Protein AF-A0A1Q7YYZ9-F1 (afdb_monomer_lite)

Radius of gyration: 21.92 Å; chains: 1; bounding box: 47×45×44 Å

Secondary structure (DSSP, 8-state):
----GGGGS-HHHHHHHHHHHHHHHHHHHTTS---------EE--S---S-----TT------------EE-

Structure (mmCIF, N/CA/C/O backbone):
data_AF-A0A1Q7YYZ9-F1
#
_entry.id   AF-A0A1Q7YYZ9-F1
#
loop_
_atom_site.group_PDB
_atom_site.id
_atom_site.type_symbol
_atom_site.label_atom_id
_atom_site.label_alt_id
_atom_site.label_comp_id
_atom_site.label_asym_id
_atom_site.label_entity_id
_atom_site.label_seq_id
_atom_site.pdbx_PDB_ins_code
_atom_site.Cartn_x
_atom_site.Cartn_y
_atom_site.Cartn_z
_atom_site.occupancy
_atom_site.B_iso_or_equiv
_atom_site.auth_seq_id
_atom_site.auth_comp_id
_atom_site.auth_asym_id
_atom_site.auth_atom_id
_atom_site.pdbx_PDB_model_num
ATOM 1 N N . MET A 1 1 ? 20.571 -0.851 -0.054 1.00 45.88 1 MET A N 1
ATOM 2 C CA . MET A 1 1 ? 20.450 0.567 0.371 1.00 45.88 1 MET A CA 1
ATOM 3 C C . MET A 1 1 ? 18.969 0.951 0.379 1.00 45.88 1 MET A C 1
ATOM 5 O O . MET A 1 1 ? 18.322 0.783 -0.649 1.00 45.88 1 MET A O 1
ATOM 9 N N . ARG A 1 2 ? 18.394 1.398 1.507 1.00 47.78 2 ARG A N 1
ATOM 10 C CA . ARG A 1 2 ? 16.966 1.771 1.583 1.00 47.78 2 ARG A CA 1
ATOM 11 C C . ARG A 1 2 ? 16.751 3.125 0.901 1.00 47.78 2 ARG A C 1
ATOM 13 O O . ARG A 1 2 ? 17.107 4.156 1.464 1.00 47.78 2 ARG A O 1
ATOM 20 N N . LYS A 1 3 ? 16.161 3.135 -0.295 1.00 57.03 3 LYS A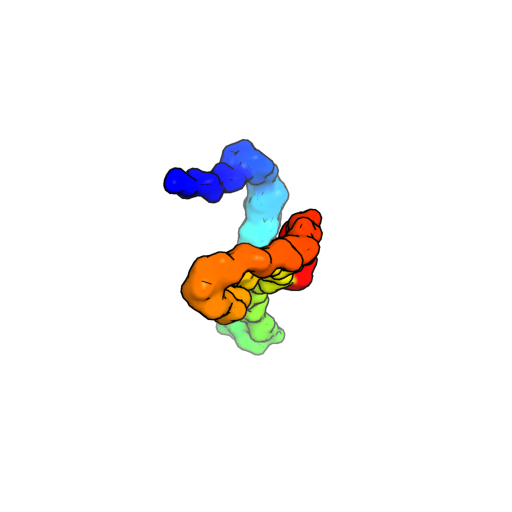 N 1
ATOM 21 C CA . LY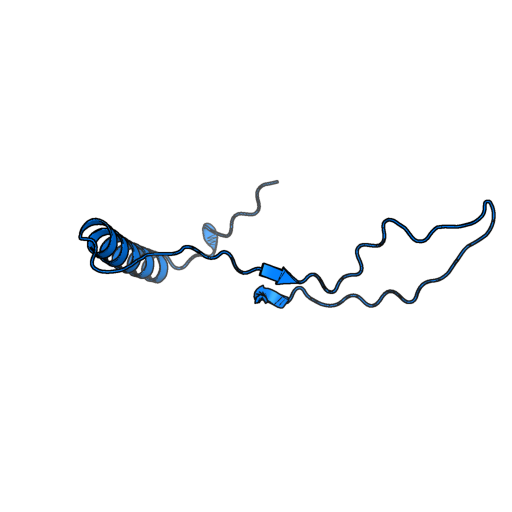S A 1 3 ? 15.717 4.373 -0.949 1.00 57.03 3 LYS A CA 1
ATOM 22 C C . LYS A 1 3 ? 14.431 4.835 -0.261 1.00 57.03 3 LYS A C 1
ATOM 24 O O . LYS A 1 3 ? 13.427 4.135 -0.290 1.00 57.03 3 LYS A O 1
ATOM 29 N N . SER A 1 4 ? 14.482 5.971 0.429 1.00 67.12 4 SER A N 1
ATOM 30 C CA . SER A 1 4 ? 13.347 6.529 1.168 1.00 67.12 4 SER A CA 1
ATOM 31 C C . SER A 1 4 ? 13.018 7.912 0.626 1.00 67.12 4 SER A C 1
ATOM 33 O O . SER A 1 4 ? 13.852 8.813 0.684 1.00 67.12 4 SER A O 1
ATOM 35 N N . LEU A 1 5 ? 11.783 8.100 0.162 1.00 72.88 5 LEU A N 1
ATOM 36 C CA . LEU A 1 5 ? 11.281 9.390 -0.323 1.00 72.88 5 LEU A CA 1
ATOM 37 C C . LEU A 1 5 ? 10.839 10.328 0.813 1.00 72.88 5 LEU A C 1
ATOM 39 O O . LEU A 1 5 ? 10.309 11.400 0.549 1.00 72.88 5 LEU A O 1
ATOM 43 N N . LYS A 1 6 ? 11.079 9.970 2.085 1.00 73.44 6 LYS A N 1
ATOM 44 C CA . LYS A 1 6 ? 10.696 10.795 3.249 1.00 73.44 6 LYS A CA 1
ATOM 45 C C . LYS A 1 6 ? 11.197 12.241 3.163 1.00 73.44 6 LYS A C 1
ATOM 47 O O . LYS A 1 6 ? 10.498 13.129 3.620 1.00 73.44 6 LYS A O 1
ATOM 52 N N . ARG A 1 7 ? 12.378 12.471 2.575 1.00 75.31 7 ARG A N 1
ATOM 53 C CA . ARG A 1 7 ? 12.962 13.815 2.419 1.00 75.31 7 ARG A CA 1
ATOM 54 C C . ARG A 1 7 ? 12.259 14.666 1.352 1.00 75.31 7 ARG A C 1
ATOM 56 O O . ARG A 1 7 ? 12.350 15.880 1.407 1.00 75.31 7 ARG A O 1
ATOM 63 N N . LEU A 1 8 ? 11.597 14.033 0.383 1.00 78.50 8 LEU A N 1
ATOM 64 C CA . LEU A 1 8 ? 10.894 14.697 -0.723 1.00 78.50 8 LEU A CA 1
ATOM 65 C C . LEU A 1 8 ? 9.388 14.834 -0.464 1.00 78.50 8 LEU A C 1
ATOM 67 O O . LEU A 1 8 ? 8.649 15.305 -1.319 1.00 78.50 8 LEU A O 1
ATOM 71 N N . ARG A 1 9 ? 8.919 14.366 0.693 1.00 82.69 9 ARG A N 1
ATOM 72 C CA . ARG A 1 9 ? 7.510 14.384 1.058 1.00 82.69 9 ARG A CA 1
ATOM 73 C C . ARG A 1 9 ? 7.124 15.775 1.540 1.00 82.69 9 ARG A C 1
ATOM 75 O O . ARG A 1 9 ? 7.739 16.279 2.474 1.00 82.69 9 ARG A O 1
ATOM 82 N N . ASP A 1 10 ? 6.052 16.314 0.976 1.00 86.56 10 ASP A N 1
ATOM 83 C CA . ASP A 1 10 ? 5.375 17.477 1.539 1.00 86.56 10 ASP A CA 1
ATOM 84 C C . ASP A 1 10 ? 4.757 17.104 2.909 1.00 86.56 10 ASP A C 1
ATOM 86 O O . ASP A 1 10 ? 3.889 16.218 2.979 1.00 86.56 10 ASP A O 1
ATOM 90 N N . PRO A 1 11 ? 5.222 17.718 4.013 1.00 86.62 11 PRO A N 1
ATOM 91 C CA . PRO A 1 11 ? 4.751 17.399 5.353 1.00 86.62 11 PRO A CA 1
ATOM 92 C C . PRO A 1 11 ? 3.280 17.770 5.575 1.00 86.62 11 PRO A C 1
ATOM 94 O O . PRO A 1 11 ? 2.590 17.054 6.305 1.00 86.62 11 PRO A O 1
ATOM 97 N N . GLU A 1 12 ? 2.780 18.835 4.945 1.00 88.75 12 GLU A N 1
ATOM 98 C CA . GLU A 1 12 ? 1.406 19.301 5.136 1.00 88.75 12 GLU A CA 1
ATOM 99 C C . GLU A 1 12 ? 0.419 18.382 4.414 1.00 88.75 12 GLU A C 1
ATOM 101 O O . GLU A 1 12 ? -0.534 17.880 5.025 1.00 88.75 12 GLU A O 1
ATOM 106 N N . ALA A 1 13 ? 0.700 18.073 3.145 1.00 86.38 13 ALA A N 1
ATOM 107 C CA . ALA A 1 13 ? -0.085 17.116 2.371 1.00 86.38 13 ALA A CA 1
ATOM 108 C C . ALA A 1 13 ? -0.124 15.742 3.059 1.00 86.38 13 ALA A C 1
ATOM 110 O O . ALA A 1 13 ? -1.187 15.129 3.184 1.00 86.38 13 ALA A O 1
ATOM 111 N N . PHE A 1 14 ? 1.009 15.278 3.595 1.00 87.25 14 PHE A N 1
ATOM 112 C CA . PHE A 1 14 ? 1.062 14.009 4.317 1.00 87.25 14 PHE A CA 1
ATOM 113 C C . PHE A 1 14 ? 0.248 14.025 5.616 1.00 87.25 14 PHE A C 1
ATOM 115 O O . PHE A 1 14 ? -0.486 13.074 5.890 1.00 87.25 14 PHE A O 1
ATOM 122 N N . ALA A 1 15 ? 0.341 15.094 6.412 1.00 89.56 15 ALA A N 1
ATOM 123 C CA . ALA A 1 15 ? -0.446 15.235 7.635 1.00 89.56 15 ALA A CA 1
ATOM 124 C C . ALA A 1 15 ? -1.955 15.304 7.341 1.00 89.56 15 ALA A C 1
ATOM 126 O O . ALA A 1 15 ? -2.764 14.748 8.088 1.00 89.56 15 ALA A O 1
ATOM 127 N N . LYS A 1 16 ? -2.350 15.947 6.236 1.00 91.56 16 LYS A N 1
ATOM 128 C CA . LYS A 1 16 ? -3.738 15.969 5.759 1.00 91.56 16 LYS A CA 1
ATOM 129 C C . LYS A 1 16 ? -4.231 14.567 5.396 1.00 91.56 16 LYS A C 1
ATOM 131 O O . LYS A 1 16 ? -5.261 14.152 5.923 1.00 91.56 16 LYS A O 1
ATOM 136 N N . CYS A 1 17 ? -3.484 13.823 4.577 1.00 88.12 17 CYS A N 1
ATOM 137 C CA . CYS A 1 17 ? -3.842 12.450 4.212 1.00 88.12 17 CYS A CA 1
ATOM 138 C C . CYS A 1 17 ? -3.920 11.533 5.438 1.00 88.12 17 CYS A C 1
ATOM 140 O O . CYS A 1 17 ? -4.850 10.741 5.547 1.00 88.12 17 CYS A O 1
ATOM 142 N N . LYS A 1 18 ? -2.998 11.682 6.399 1.00 90.62 18 LYS A N 1
ATOM 143 C CA . LYS A 1 18 ? -3.016 10.897 7.639 1.00 90.62 18 LYS A CA 1
ATOM 144 C C . LYS A 1 18 ? -4.291 11.135 8.457 1.00 90.62 18 LYS A C 1
ATOM 146 O O . LYS A 1 18 ? -4.915 10.174 8.887 1.00 90.62 18 LYS A O 1
ATOM 151 N N . ARG A 1 19 ? -4.710 12.395 8.625 1.00 92.44 19 ARG A N 1
ATOM 152 C CA . ARG A 1 19 ? -5.962 12.729 9.331 1.00 92.44 19 ARG A CA 1
ATOM 153 C C . ARG A 1 19 ? -7.197 12.169 8.623 1.00 92.44 19 ARG A C 1
ATOM 155 O O . ARG A 1 19 ? -8.108 11.686 9.286 1.00 92.44 19 ARG A O 1
ATOM 162 N N . ALA A 1 20 ? -7.224 12.225 7.291 1.00 90.69 20 ALA A N 1
ATOM 163 C CA . ALA A 1 20 ? -8.309 11.639 6.507 1.00 90.69 20 ALA A CA 1
ATOM 164 C C . ALA A 1 20 ? -8.368 10.111 6.678 1.00 90.69 20 ALA A C 1
ATOM 166 O O . ALA A 1 20 ? -9.446 9.565 6.890 1.00 90.69 20 ALA A O 1
ATOM 167 N N . LEU A 1 21 ? -7.212 9.439 6.672 1.00 91.56 21 LEU A N 1
ATOM 168 C CA . LEU A 1 21 ? -7.119 7.999 6.907 1.00 91.56 21 LEU A CA 1
ATOM 169 C C . LEU A 1 21 ? -7.623 7.606 8.304 1.00 91.56 21 LEU A C 1
ATOM 171 O O . LEU A 1 21 ? -8.415 6.680 8.425 1.00 91.56 21 LEU A O 1
ATOM 175 N N . GLU A 1 22 ? -7.222 8.336 9.348 1.00 92.56 22 GLU A N 1
ATOM 176 C CA . GLU A 1 22 ? -7.696 8.097 10.721 1.00 92.56 22 GLU A CA 1
ATOM 177 C C . GLU A 1 22 ? -9.223 8.255 10.835 1.00 92.56 22 GLU A C 1
ATOM 179 O O . GLU A 1 22 ? -9.875 7.530 11.585 1.00 92.56 22 GLU A O 1
ATOM 184 N N . ALA A 1 23 ? -9.819 9.182 10.080 1.00 92.25 23 ALA A N 1
ATOM 185 C CA . ALA A 1 23 ? -11.270 9.335 10.028 1.00 92.25 23 ALA A CA 1
ATOM 186 C C . ALA A 1 23 ? -11.965 8.166 9.307 1.00 92.25 23 ALA A C 1
ATOM 188 O O . ALA A 1 23 ? -13.076 7.802 9.689 1.00 92.25 23 ALA A O 1
ATOM 189 N N . LEU A 1 24 ? -11.338 7.582 8.282 1.00 90.19 24 LEU A N 1
ATOM 190 C CA . LEU A 1 24 ? -11.850 6.393 7.592 1.00 90.19 24 LEU A CA 1
ATOM 191 C C . LEU A 1 24 ? -11.745 5.145 8.477 1.00 90.19 24 LEU A C 1
ATOM 193 O O . LEU A 1 24 ? -12.732 4.436 8.625 1.00 90.19 24 LEU A O 1
ATOM 197 N N . GLN A 1 25 ? -10.613 4.942 9.155 1.00 90.94 25 GLN A N 1
ATOM 198 C CA . GLN A 1 25 ? -10.427 3.841 10.112 1.00 90.94 25 GLN A CA 1
ATOM 199 C C . GLN A 1 25 ? -11.468 3.889 11.236 1.00 90.94 25 GLN A C 1
ATOM 201 O O . GLN A 1 25 ? -12.115 2.895 11.527 1.00 90.94 25 GLN A O 1
ATOM 206 N N . LYS A 1 26 ? -11.749 5.075 11.793 1.00 92.69 26 LYS A N 1
ATOM 207 C CA . LYS A 1 26 ? -12.817 5.224 12.799 1.00 92.69 26 LYS A CA 1
ATOM 208 C C . LYS A 1 26 ? -14.212 4.874 12.278 1.00 92.69 26 LYS A C 1
ATOM 210 O O . LYS A 1 26 ? -15.080 4.535 13.077 1.00 92.69 26 LYS A O 1
ATOM 215 N N . GLN A 1 27 ? -14.470 5.046 10.983 1.00 90.31 27 GLN A N 1
ATOM 216 C CA . GLN A 1 27 ? -15.751 4.677 10.376 1.00 90.31 27 GLN A CA 1
ATOM 217 C C . GLN A 1 27 ? -15.833 3.170 10.129 1.00 90.31 27 GLN A C 1
ATOM 219 O O . GLN A 1 27 ? -16.898 2.594 10.340 1.00 90.31 27 GLN A O 1
ATOM 224 N N . GLU A 1 28 ? -14.718 2.543 9.757 1.00 91.81 28 GLU A N 1
ATOM 225 C CA . GLU A 1 28 ? -14.586 1.086 9.688 1.00 91.81 28 GLU A CA 1
ATOM 226 C C . GLU A 1 28 ? -14.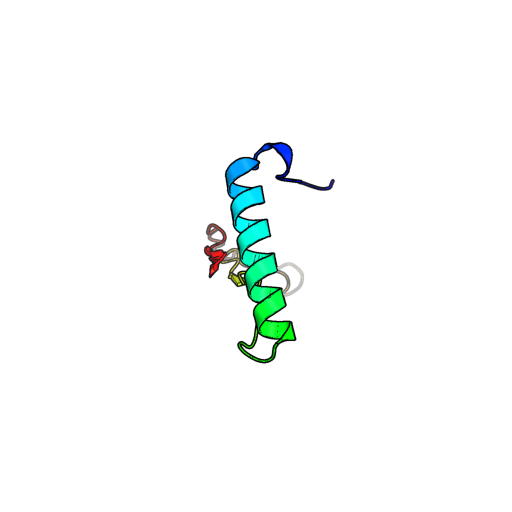771 0.437 11.064 1.00 91.81 28 GLU A C 1
ATOM 228 O O . GLU A 1 28 ? -15.597 -0.459 11.199 1.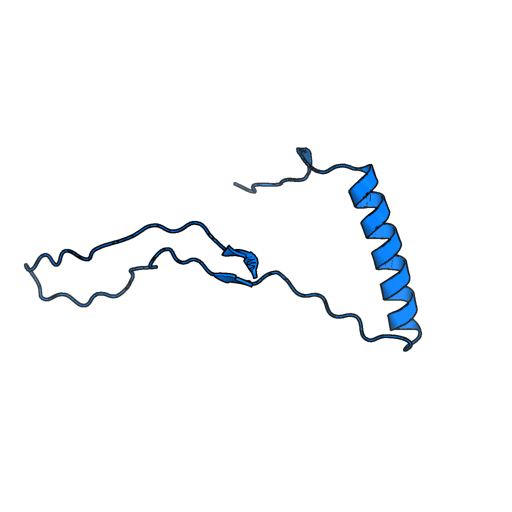00 91.81 28 GLU A O 1
ATOM 233 N N . ASP A 1 29 ? -14.126 0.959 12.113 1.00 90.62 29 ASP A N 1
ATOM 234 C CA . ASP A 1 29 ? -14.291 0.479 13.497 1.00 90.62 29 ASP A CA 1
ATOM 235 C C . ASP A 1 29 ? -15.755 0.547 13.972 1.00 90.62 29 ASP A C 1
ATOM 237 O O . ASP A 1 29 ? -16.191 -0.216 14.833 1.00 90.62 29 ASP A O 1
ATOM 241 N N . GLN A 1 30 ? -16.529 1.485 13.419 1.00 92.88 30 GLN A N 1
ATOM 242 C CA . GLN A 1 30 ? -17.960 1.649 13.689 1.00 92.88 30 GLN A CA 1
ATOM 243 C C . GLN A 1 30 ? -18.849 0.771 12.792 1.00 92.88 30 GLN A C 1
ATOM 245 O O . GLN A 1 30 ? -20.072 0.863 12.891 1.00 92.88 30 GLN A O 1
ATOM 250 N N . GLY A 1 31 ? -18.263 -0.032 11.900 1.00 90.69 31 GLY A N 1
ATOM 251 C CA . GLY A 1 31 ? -18.965 -0.877 10.934 1.00 90.69 31 GLY A CA 1
ATOM 252 C C . GLY A 1 31 ? -19.716 -0.096 9.853 1.00 90.69 31 GLY A C 1
ATOM 253 O O . GLY A 1 31 ? -20.679 -0.608 9.290 1.00 90.69 31 GLY A O 1
ATOM 254 N N . LYS A 1 32 ? -19.341 1.166 9.595 1.00 90.19 32 LYS A N 1
ATOM 255 C CA . LYS A 1 32 ? -20.021 2.027 8.608 1.00 90.19 32 LYS A CA 1
ATOM 256 C C . LYS A 1 32 ? -19.509 1.823 7.187 1.00 90.19 32 LYS A C 1
ATOM 258 O O . LYS A 1 32 ? -20.261 2.056 6.245 1.00 90.19 32 LYS A O 1
ATOM 263 N N . ILE A 1 33 ? -18.235 1.469 7.048 1.00 89.75 33 ILE A N 1
ATOM 264 C CA . ILE A 1 33 ? -17.556 1.250 5.770 1.00 89.75 33 ILE A CA 1
ATOM 265 C C . ILE A 1 33 ? -16.591 0.076 5.908 1.00 89.75 33 ILE A C 1
ATOM 267 O O . ILE A 1 33 ? -16.039 -0.126 6.985 1.00 89.75 33 ILE A O 1
ATOM 271 N N . ASP A 1 34 ? -16.331 -0.624 4.812 1.00 85.50 34 ASP A N 1
ATOM 272 C CA . ASP A 1 34 ? -15.219 -1.568 4.718 1.00 85.50 34 ASP A CA 1
ATOM 273 C C . ASP A 1 34 ? -14.010 -0.836 4.115 1.00 85.50 34 ASP A C 1
ATOM 275 O O . ASP A 1 34 ? -14.100 -0.283 3.012 1.00 85.50 34 ASP A O 1
ATOM 279 N N . LEU A 1 35 ? -12.886 -0.770 4.839 1.00 87.94 35 LEU A N 1
ATOM 280 C CA . LEU A 1 35 ? -11.698 -0.036 4.404 1.00 87.94 35 LEU A CA 1
ATOM 281 C C . LEU A 1 35 ? -10.637 -1.002 3.867 1.00 87.94 35 LEU A C 1
ATOM 283 O O . LEU A 1 35 ? -9.954 -1.702 4.609 1.00 87.94 35 LEU A O 1
ATOM 287 N N . TYR A 1 36 ? -10.431 -0.985 2.552 1.00 84.75 36 TYR A N 1
ATOM 288 C CA . TYR A 1 36 ? -9.405 -1.801 1.903 1.00 84.75 36 TYR A CA 1
ATOM 289 C C . TYR A 1 36 ? -8.183 -0.967 1.527 1.00 84.75 36 TYR A C 1
ATOM 291 O O . TYR A 1 36 ? -8.293 0.108 0.936 1.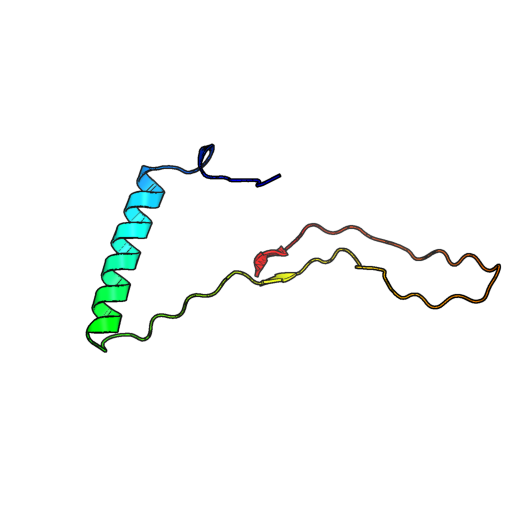00 84.75 36 TYR A O 1
ATOM 299 N N . TYR A 1 37 ? -7.000 -1.492 1.841 1.00 82.12 37 TYR A N 1
ATOM 300 C CA . TYR A 1 37 ? -5.729 -0.940 1.388 1.00 82.12 37 TYR A CA 1
ATOM 301 C C . TYR A 1 37 ? -5.293 -1.698 0.143 1.00 82.12 37 TYR A C 1
ATOM 303 O O . TYR A 1 37 ? -5.133 -2.916 0.185 1.00 82.12 37 TYR A O 1
ATOM 311 N N . PHE A 1 38 ? -5.090 -0.970 -0.947 1.00 74.44 38 PHE A N 1
ATOM 312 C CA . PHE A 1 38 ? -4.549 -1.512 -2.184 1.00 74.44 38 PHE A CA 1
ATOM 313 C C . PHE A 1 38 ? -3.201 -0.848 -2.450 1.00 74.44 38 PHE A C 1
ATOM 315 O O . PHE A 1 38 ? -3.098 0.381 -2.418 1.00 74.44 38 PHE A O 1
ATOM 322 N N . ASP A 1 39 ? -2.159 -1.645 -2.659 1.00 70.38 39 ASP A N 1
ATOM 323 C CA . ASP A 1 39 ? -0.913 -1.162 -3.229 1.00 70.38 39 ASP A CA 1
ATOM 324 C C . ASP A 1 39 ? -1.005 -1.227 -4.758 1.00 70.38 39 ASP A C 1
ATOM 326 O O . ASP A 1 39 ? -1.395 -2.241 -5.330 1.00 70.38 39 ASP A O 1
ATOM 330 N N . GLU A 1 40 ? -0.687 -0.112 -5.426 1.00 57.31 40 GLU A N 1
ATOM 331 C CA . GLU A 1 40 ? -0.653 -0.048 -6.892 1.00 57.31 40 GLU A CA 1
ATOM 332 C C . GLU A 1 40 ? 0.159 -1.229 -7.441 1.00 57.31 40 GLU A C 1
ATOM 334 O O . GLU A 1 40 ? 1.321 -1.445 -7.071 1.00 57.31 40 GLU A O 1
ATOM 339 N N . SER A 1 41 ? -0.448 -1.992 -8.346 1.00 57.97 41 SER A N 1
ATOM 340 C CA . SER A 1 41 ? 0.224 -3.110 -8.994 1.00 57.97 41 SER A CA 1
ATOM 341 C C . SER A 1 41 ? 0.998 -2.562 -10.185 1.00 57.97 41 SER A C 1
ATOM 343 O O . SER A 1 41 ? 0.445 -2.216 -11.225 1.00 57.97 41 SER A O 1
ATOM 345 N N . GLY A 1 42 ? 2.314 -2.434 -10.026 1.00 56.84 42 GLY A N 1
ATOM 346 C CA . GLY A 1 42 ? 3.181 -1.950 -11.095 1.00 56.84 42 GLY A CA 1
ATOM 347 C C . GLY A 1 42 ? 3.472 -3.046 -12.117 1.00 56.84 42 GLY A C 1
ATOM 348 O O . GLY A 1 42 ? 4.217 -3.979 -11.813 1.00 56.84 42 GLY A O 1
ATOM 349 N N . PHE A 1 43 ? 2.976 -2.902 -13.345 1.00 58.38 43 PHE A N 1
ATOM 350 C CA . PHE A 1 43 ? 3.405 -3.750 -14.453 1.00 58.38 43 PHE A CA 1
ATOM 351 C C . PHE A 1 43 ? 4.778 -3.274 -14.932 1.00 58.38 43 PHE A C 1
ATOM 353 O O . PHE A 1 43 ? 4.953 -2.164 -15.445 1.00 58.38 43 PHE A O 1
ATOM 360 N N . ALA A 1 44 ? 5.789 -4.121 -14.738 1.00 57.41 44 ALA A N 1
ATOM 361 C CA . ALA A 1 44 ? 7.056 -3.960 -15.426 1.00 57.41 44 ALA A CA 1
ATOM 362 C C . ALA A 1 44 ? 6.884 -4.527 -16.838 1.00 57.41 44 ALA A C 1
ATOM 364 O O . ALA A 1 44 ? 6.814 -5.735 -17.024 1.00 57.41 44 ALA A O 1
ATOM 365 N N . LEU A 1 45 ? 6.804 -3.636 -17.823 1.00 58.53 45 LEU A N 1
ATOM 366 C CA . LEU A 1 45 ? 6.882 -3.991 -19.241 1.00 58.53 45 LEU A CA 1
ATOM 367 C C . LEU A 1 45 ? 8.327 -4.276 -19.686 1.00 58.53 45 LEU A C 1
ATOM 369 O O . LEU A 1 45 ? 8.570 -4.538 -20.861 1.00 58.53 45 LEU A O 1
ATOM 373 N N . ASP A 1 46 ? 9.290 -4.199 -18.762 1.00 59.25 46 ASP A N 1
ATOM 374 C CA . ASP A 1 46 ? 10.624 -4.729 -18.999 1.00 59.25 46 ASP A CA 1
ATOM 375 C C . ASP A 1 46 ? 10.510 -6.257 -19.055 1.00 59.25 46 ASP A C 1
ATOM 377 O O . ASP A 1 46 ? 10.018 -6.854 -18.089 1.00 59.25 46 ASP A O 1
ATOM 381 N N . PRO A 1 47 ? 10.918 -6.907 -20.157 1.00 55.75 47 PRO A N 1
ATOM 382 C CA . PRO A 1 47 ? 10.936 -8.353 -20.208 1.00 55.75 47 PRO A CA 1
ATOM 383 C C . PRO A 1 47 ? 11.908 -8.845 -19.137 1.00 55.75 47 PRO A C 1
ATOM 385 O O . PRO A 1 47 ? 13.127 -8.789 -19.299 1.00 55.75 47 PRO A O 1
ATOM 388 N N . SER A 1 48 ? 11.379 -9.363 -18.028 1.00 58.25 48 SER A N 1
ATOM 389 C CA . SER A 1 48 ? 12.158 -10.236 -17.167 1.00 58.25 48 SER A CA 1
ATOM 390 C C . SER A 1 48 ? 12.522 -11.432 -18.040 1.00 58.25 48 SER A C 1
ATOM 392 O O . SER A 1 48 ? 11.660 -12.266 -18.314 1.00 58.25 48 SER A O 1
ATOM 394 N N . MET A 1 49 ? 13.759 -11.492 -18.533 1.00 63.06 49 MET A N 1
ATOM 395 C CA . MET A 1 49 ? 14.262 -12.616 -19.321 1.00 63.06 49 MET A CA 1
ATOM 396 C C . MET A 1 49 ? 15.025 -13.596 -18.420 1.00 63.06 49 MET A C 1
ATOM 398 O O . MET A 1 49 ? 16.246 -13.480 -18.331 1.00 63.06 49 MET A O 1
ATOM 402 N N . PRO A 1 50 ? 14.369 -14.557 -17.738 1.00 58.66 50 PRO A N 1
ATOM 403 C CA . PRO A 1 50 ? 15.104 -15.640 -17.100 1.00 58.66 50 PRO A CA 1
ATOM 404 C C . PRO A 1 50 ? 15.137 -16.948 -17.909 1.00 58.66 50 PRO A C 1
ATOM 406 O O . PRO A 1 50 ? 16.005 -17.762 -17.624 1.00 58.66 50 PRO A O 1
ATOM 409 N N . TYR A 1 51 ? 14.263 -17.183 -18.904 1.00 53.72 51 TYR A N 1
ATOM 410 C CA . TYR A 1 51 ? 14.112 -18.534 -19.487 1.00 53.72 51 TYR A CA 1
ATOM 411 C C . TYR A 1 51 ? 13.866 -18.593 -21.003 1.00 53.72 51 TYR A C 1
ATOM 413 O O . TYR A 1 51 ? 12.943 -19.269 -21.455 1.00 53.72 51 TYR A O 1
ATOM 421 N N . ALA A 1 52 ? 14.700 -17.950 -21.820 1.00 64.56 52 ALA A N 1
ATOM 422 C CA . ALA A 1 52 ? 14.837 -18.441 -23.190 1.00 64.56 52 ALA A CA 1
ATOM 423 C C . ALA A 1 52 ? 15.710 -19.704 -23.138 1.00 64.56 52 ALA A C 1
ATOM 425 O O . ALA A 1 52 ? 16.908 -19.617 -22.872 1.00 64.56 52 ALA A O 1
ATOM 426 N N . TRP A 1 53 ? 15.102 -20.885 -23.290 1.00 68.56 53 TRP A N 1
ATOM 427 C CA . TRP A 1 53 ? 15.870 -22.127 -23.388 1.00 68.56 53 TRP A CA 1
ATOM 428 C C . TRP A 1 53 ? 16.742 -22.078 -24.641 1.00 68.56 53 TRP A C 1
ATOM 430 O O . TRP A 1 53 ? 16.279 -21.682 -25.712 1.00 68.56 53 TRP A O 1
ATOM 440 N N . GLN A 1 54 ? 18.000 -22.477 -24.488 1.00 69.31 54 GLN A N 1
ATOM 441 C CA . GLN A 1 54 ? 18.992 -22.418 -25.540 1.00 69.31 54 GLN A CA 1
ATOM 442 C C . GLN A 1 54 ? 19.812 -23.710 -25.588 1.00 69.31 54 GLN A C 1
ATOM 444 O O . GLN A 1 54 ? 20.201 -24.248 -24.552 1.00 69.31 54 GLN A O 1
ATOM 449 N N . GLU A 1 55 ? 20.102 -24.184 -26.799 1.00 75.88 55 GLU A N 1
ATOM 450 C CA . GLU A 1 55 ? 20.990 -25.321 -27.024 1.00 75.88 55 GLU A CA 1
ATOM 451 C C . GLU A 1 55 ? 22.462 -24.920 -26.790 1.00 75.88 55 GLU A C 1
ATOM 453 O O . GLU A 1 55 ? 22.852 -23.809 -27.182 1.00 75.88 55 GLU A O 1
ATOM 458 N N . PRO A 1 56 ? 23.302 -25.780 -26.177 1.00 68.38 56 PRO A N 1
ATOM 459 C CA . PRO A 1 56 ? 24.709 -25.470 -25.936 1.00 68.38 56 PRO A CA 1
ATOM 460 C C . PRO A 1 56 ? 25.425 -25.013 -27.218 1.00 68.38 56 PRO A C 1
ATOM 462 O O . PRO A 1 56 ? 25.338 -25.676 -28.245 1.00 68.38 56 PRO A O 1
ATOM 465 N N . ALA A 1 57 ? 26.153 -23.894 -27.135 1.00 75.44 57 ALA A N 1
ATOM 466 C CA . ALA A 1 57 ? 26.896 -23.243 -28.228 1.00 75.44 57 ALA A CA 1
ATOM 467 C C . ALA A 1 57 ? 26.086 -22.455 -29.279 1.00 75.44 57 ALA A C 1
ATOM 469 O O . ALA A 1 57 ? 26.685 -21.913 -30.208 1.00 75.44 57 ALA A O 1
ATOM 470 N N . SER A 1 58 ? 24.769 -22.299 -29.122 1.00 71.06 58 SER A N 1
ATOM 471 C CA . SER A 1 58 ? 24.020 -21.298 -29.897 1.00 71.06 58 SER A CA 1
ATOM 472 C C . SER A 1 58 ? 24.014 -19.939 -29.176 1.00 71.06 58 SER A C 1
ATOM 474 O O . SER A 1 58 ? 24.180 -19.882 -27.959 1.00 71.06 58 SER A O 1
ATOM 476 N N . VAL A 1 59 ? 23.810 -18.829 -29.899 1.00 74.06 59 VAL A N 1
ATOM 477 C CA . VAL A 1 59 ? 23.497 -17.488 -29.350 1.00 74.06 59 VAL A CA 1
ATOM 478 C C . VAL A 1 59 ? 22.201 -17.028 -30.012 1.00 74.06 59 VAL A C 1
ATOM 480 O O . VAL A 1 59 ? 22.072 -17.133 -31.229 1.00 74.06 59 VAL A O 1
ATOM 483 N N . ILE A 1 60 ? 21.229 -16.585 -29.219 1.00 73.19 60 ILE A N 1
ATOM 484 C CA . ILE A 1 60 ? 19.879 -16.295 -29.695 1.00 73.19 60 ILE A CA 1
ATOM 485 C C . ILE A 1 60 ? 19.571 -14.833 -29.348 1.00 73.19 60 ILE A C 1
ATOM 487 O O . ILE A 1 60 ? 19.524 -14.447 -28.181 1.00 73.19 60 ILE A O 1
ATOM 491 N N . GLU A 1 61 ? 19.493 -13.979 -30.371 1.00 68.94 61 GLU A N 1
ATOM 492 C CA . GLU A 1 61 ? 19.235 -12.547 -30.196 1.00 68.94 61 GLU A CA 1
ATOM 493 C C . GLU A 1 61 ? 17.731 -12.309 -30.080 1.00 68.94 61 GLU A C 1
ATOM 495 O O . GLU A 1 61 ? 16.965 -12.592 -31.002 1.00 68.94 61 GLU A O 1
ATOM 500 N N . LEU A 1 62 ? 17.302 -11.786 -28.930 1.00 65.38 62 LEU A N 1
ATOM 501 C CA . LEU A 1 62 ? 15.915 -11.397 -28.698 1.00 65.38 62 LEU A CA 1
ATOM 502 C C . LEU A 1 62 ? 15.800 -9.871 -28.738 1.00 65.38 62 LEU A C 1
ATOM 504 O O . LEU A 1 62 ? 16.569 -9.189 -28.054 1.00 65.38 62 LEU A O 1
ATOM 508 N N . PRO A 1 63 ? 14.836 -9.311 -29.492 1.00 64.25 63 PRO A N 1
ATOM 509 C CA . PRO A 1 63 ? 14.579 -7.881 -29.469 1.00 64.25 63 PRO A CA 1
ATOM 510 C C . PRO A 1 63 ? 14.030 -7.497 -28.090 1.00 64.25 63 PRO A C 1
ATOM 512 O O . PRO A 1 63 ? 12.862 -7.717 -27.779 1.00 64.25 63 PRO A O 1
ATOM 515 N N . ALA A 1 64 ? 14.886 -6.932 -27.241 1.00 60.59 64 ALA A N 1
ATOM 516 C CA . ALA A 1 64 ? 14.490 -6.406 -25.943 1.00 60.59 64 ALA A CA 1
ATOM 517 C C . ALA A 1 64 ? 14.129 -4.925 -26.085 1.00 60.59 64 ALA A C 1
ATOM 519 O O . ALA A 1 64 ? 14.979 -4.096 -26.416 1.00 60.59 64 ALA A O 1
ATOM 520 N N . MET A 1 65 ? 12.874 -4.578 -25.805 1.00 60.19 65 MET A N 1
ATOM 521 C CA . MET A 1 65 ? 12.441 -3.187 -25.711 1.00 60.19 65 MET A CA 1
ATOM 522 C C . MET A 1 65 ? 12.172 -2.849 -24.247 1.00 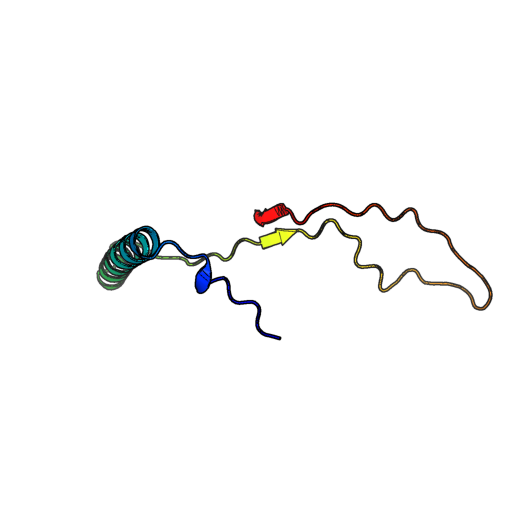60.19 65 MET A C 1
ATOM 524 O O . MET A 1 65 ? 11.329 -3.462 -23.599 1.00 60.19 65 MET A O 1
ATOM 528 N N . ARG A 1 66 ? 12.920 -1.878 -23.716 1.00 58.62 66 ARG A N 1
ATOM 529 C CA . ARG A 1 66 ? 12.732 -1.387 -22.349 1.00 58.62 66 ARG A CA 1
ATOM 530 C C . ARG A 1 66 ? 11.595 -0.380 -22.331 1.00 58.62 66 ARG A C 1
ATOM 532 O O . ARG A 1 66 ? 11.705 0.681 -22.942 1.00 58.62 66 ARG A O 1
ATOM 539 N N . TYR A 1 67 ? 10.552 -0.680 -21.576 1.00 60.66 67 TYR A N 1
ATOM 540 C CA . TYR A 1 67 ? 9.471 0.256 -21.291 1.00 60.66 67 TYR A CA 1
ATOM 541 C C . TYR A 1 67 ? 9.523 0.701 -19.825 1.00 60.66 67 TYR A C 1
ATOM 543 O O . TYR A 1 67 ? 9.989 -0.026 -18.946 1.00 60.66 67 TYR A O 1
ATOM 551 N N . GLY A 1 68 ? 9.069 1.927 -19.555 1.00 57.50 68 GLY A N 1
ATOM 552 C CA . GLY A 1 68 ? 8.943 2.437 -18.189 1.00 57.50 68 GLY A CA 1
ATOM 553 C C . GLY A 1 68 ? 7.923 1.627 -17.384 1.00 57.50 68 GLY A C 1
ATOM 554 O O . GLY A 1 68 ? 6.973 1.087 -17.948 1.00 57.50 68 GLY A O 1
ATOM 555 N N . ARG A 1 69 ? 8.111 1.539 -16.061 1.00 60.00 69 ARG A N 1
ATOM 556 C CA . ARG A 1 69 ? 7.094 0.950 -15.174 1.00 60.00 69 ARG A CA 1
ATOM 557 C C . ARG A 1 69 ? 5.812 1.768 -15.279 1.00 60.00 69 ARG A C 1
ATOM 559 O O . ARG A 1 69 ? 5.862 2.990 -15.149 1.00 60.00 69 ARG A O 1
ATOM 566 N N . ILE A 1 70 ? 4.695 1.079 -15.479 1.00 62.00 70 ILE A N 1
ATOM 567 C CA . ILE A 1 70 ? 3.361 1.670 -15.422 1.00 62.00 70 ILE A CA 1
ATOM 568 C C . ILE A 1 70 ? 2.741 1.226 -14.102 1.00 62.00 70 ILE A C 1
ATOM 570 O O . ILE A 1 70 ? 2.694 0.029 -13.812 1.00 62.00 70 ILE A O 1
ATOM 574 N N . ASN A 1 71 ? 2.307 2.191 -13.299 1.00 52.62 71 ASN A N 1
ATOM 575 C CA . ASN A 1 71 ? 1.508 1.923 -12.111 1.00 52.62 71 ASN A CA 1
ATOM 576 C C . ASN A 1 71 ? 0.031 1.886 -12.525 1.00 52.62 71 ASN A C 1
ATOM 578 O O . ASN A 1 71 ? -0.402 2.769 -13.270 1.00 52.62 71 ASN A O 1
ATOM 582 N N . VAL A 1 72 ? -0.701 0.866 -12.071 1.00 57.41 72 VAL A N 1
ATOM 583 C CA . VAL A 1 72 ? -2.146 0.683 -12.283 1.00 57.41 72 VAL A CA 1
ATOM 584 C C . VAL A 1 72 ? -2.832 0.531 -10.933 1.00 57.41 72 VAL A C 1
ATOM 586 O O . VAL A 1 72 ? -2.242 -0.139 -10.048 1.00 57.41 72 VAL A O 1
#

Sequence (72 aa):
MRKSLKRLRDPEAFAKCKRALEALQKQEDQGKIDLYYFDESGFALDPSMPYAWQEPASVIELPAMRYGRINV

Foldseek 3Di:
DDDDCPVVDDPVVVVVVVVVVVVVVVCVVVVNDDDDDDDFDKDQPFPPPPDPDDDPPDDDDDPTDGDDIDTD

pLDDT: mean 73.81, std 14.19, range [45.88, 92.88]